Protein AF-A0A945STE6-F1 (afdb_monomer_lite)

pLDDT: mean 90.52, std 11.31, range [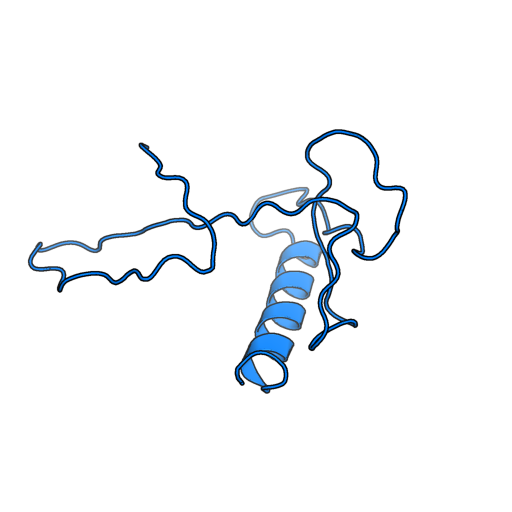46.62, 98.31]

Foldseek 3Di:
DDDDDDDPPDDDDDDDDPDPDDDDDDDDDDDDLVDADDQQQVLFADDDPDDDRPNPSHHHQDDAPDVPRVVNVVNVCVNVVSCVVDSPPD

Radius of gyration: 15.97 Å; chains: 1; bounding box: 34×36×41 Å

Secondary structure (DSSP, 8-state):
------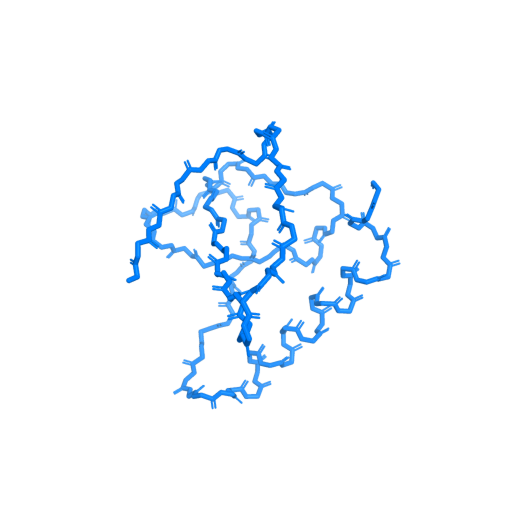-TTS--------SSS-----------TT---SS-GGG-EE---SS--SS--SEEPPPPSSTT-HHHHHHHHHHHHHHHHTSS--

Sequence (90 aa):
GEFSIHHEAVVHGSGANNAPRPRIGLSIHYIAPHVHQVKLEEAAAATLVRGVDTHGHWREDPEPASDFDPACMAALDATYGAYLTGTGKF

Structure (mmCIF, N/CA/C/O backbone):
data_AF-A0A945STE6-F1
#
_entry.id   AF-A0A945STE6-F1
#
loop_
_atom_site.group_PDB
_atom_site.id
_atom_site.type_symbol
_atom_site.label_atom_id
_atom_site.label_alt_id
_atom_site.label_comp_id
_atom_site.label_asym_id
_atom_site.label_entity_id
_atom_site.label_seq_id
_atom_site.pdbx_PDB_ins_code
_atom_site.Cartn_x
_atom_site.Cartn_y
_atom_site.Cartn_z
_atom_site.occupancy
_atom_site.B_iso_or_equiv
_atom_site.auth_seq_id
_atom_site.auth_comp_id
_atom_site.auth_asym_id
_atom_site.auth_atom_id
_atom_site.pdbx_PDB_model_num
ATOM 1 N N . GLY A 1 1 ? -17.937 -3.899 3.395 1.00 90.75 1 GLY A N 1
ATOM 2 C CA . GLY A 1 1 ? -16.582 -3.596 2.913 1.00 90.75 1 GLY A CA 1
ATOM 3 C C . GLY A 1 1 ? -16.685 -2.668 1.735 1.00 90.75 1 GLY A C 1
ATOM 4 O O . GLY A 1 1 ? -16.398 -3.073 0.623 1.00 90.75 1 GLY A O 1
ATOM 5 N N . GLU A 1 2 ? -17.181 -1.462 1.980 1.00 97.56 2 GLU A N 1
ATOM 6 C CA . GLU A 1 2 ? -17.186 -0.400 0.976 1.00 97.56 2 GLU A CA 1
ATOM 7 C C . GLU A 1 2 ? -15.766 0.151 0.833 1.00 97.56 2 GLU A C 1
ATOM 9 O O . GLU A 1 2 ? -14.934 -0.038 1.725 1.00 97.56 2 GLU A O 1
ATOM 14 N N . PHE A 1 3 ? -15.496 0.841 -0.268 1.00 97.19 3 PHE A N 1
ATOM 15 C CA . PHE A 1 3 ? -14.215 1.493 -0.494 1.00 97.19 3 PHE A CA 1
ATOM 16 C C . PHE A 1 3 ? -14.419 2.866 -1.128 1.00 97.19 3 PHE A C 1
ATOM 18 O O . PHE A 1 3 ? -15.458 3.156 -1.723 1.00 97.19 3 PHE A O 1
ATOM 25 N N . SER A 1 4 ? -13.395 3.702 -1.005 1.00 96.75 4 SER A N 1
ATOM 26 C CA . SER A 1 4 ? -13.242 4.929 -1.773 1.00 96.75 4 SER A CA 1
ATOM 27 C C . SER A 1 4 ? -11.927 4.863 -2.541 1.00 96.75 4 SER A C 1
ATOM 29 O O . SER A 1 4 ? -10.990 4.181 -2.132 1.00 96.75 4 SER A O 1
ATOM 31 N N . ILE A 1 5 ? -11.863 5.570 -3.665 1.00 97.12 5 ILE A N 1
ATOM 32 C CA . ILE A 1 5 ? -10.628 5.764 -4.423 1.00 97.12 5 ILE A CA 1
ATOM 33 C C . ILE A 1 5 ? -10.351 7.257 -4.424 1.00 97.12 5 ILE A C 1
ATOM 35 O O . ILE A 1 5 ? -11.236 8.060 -4.720 1.00 97.12 5 ILE A O 1
ATOM 39 N N . HIS A 1 6 ? -9.126 7.624 -4.085 1.00 97.00 6 HIS A N 1
ATOM 40 C CA . HIS A 1 6 ? -8.643 8.989 -4.186 1.00 97.00 6 HIS A CA 1
ATOM 41 C C . HIS A 1 6 ? -7.201 8.974 -4.679 1.00 97.00 6 HIS A C 1
ATOM 43 O O . HIS A 1 6 ? -6.493 7.979 -4.555 1.00 97.00 6 HIS A O 1
ATOM 49 N N . HIS A 1 7 ? -6.791 10.080 -5.285 1.00 96.62 7 HIS A N 1
ATOM 50 C CA . HIS A 1 7 ? -5.396 10.299 -5.630 1.00 96.62 7 HIS A CA 1
ATOM 51 C C . HIS A 1 7 ? -4.618 10.673 -4.358 1.00 96.62 7 HIS A C 1
ATOM 53 O O . HIS A 1 7 ? -5.141 11.430 -3.543 1.00 96.62 7 HIS A O 1
ATOM 59 N N . GLU A 1 8 ? -3.372 10.215 -4.219 1.00 91.19 8 GLU A N 1
ATOM 60 C CA . GLU A 1 8 ? -2.540 10.427 -3.015 1.00 91.19 8 GLU A CA 1
ATOM 61 C C . GLU A 1 8 ? -2.369 11.915 -2.649 1.00 91.19 8 GLU A C 1
ATOM 63 O O . GLU A 1 8 ? -2.239 12.288 -1.491 1.00 91.19 8 GLU A O 1
ATOM 68 N N . ALA A 1 9 ? -2.407 12.799 -3.651 1.00 94.12 9 ALA A N 1
ATOM 69 C CA . ALA A 1 9 ? -2.312 14.251 -3.460 1.00 94.12 9 ALA A CA 1
ATOM 70 C C . ALA A 1 9 ? -3.634 14.948 -3.065 1.00 94.12 9 ALA A C 1
ATOM 72 O O . ALA A 1 9 ? -3.665 16.174 -2.948 1.00 94.12 9 ALA A O 1
ATOM 73 N N . VAL A 1 10 ? -4.748 14.223 -2.917 1.00 97.25 10 VAL A N 1
ATOM 74 C CA . VAL A 1 10 ? -6.011 14.819 -2.458 1.00 97.25 10 VAL A CA 1
ATOM 75 C C . VAL A 1 10 ? -5.856 15.244 -1.003 1.00 97.25 10 VAL A C 1
ATOM 77 O O . VAL A 1 10 ? -5.469 14.452 -0.155 1.00 97.25 10 VAL A O 1
ATOM 80 N N . VAL A 1 11 ? -6.210 16.489 -0.681 1.00 96.81 11 VAL A N 1
ATOM 81 C CA . VAL A 1 11 ? -6.234 16.937 0.717 1.00 96.81 11 VAL A CA 1
ATOM 82 C C . VAL A 1 11 ? -7.310 16.157 1.468 1.00 96.81 11 VAL A C 1
ATOM 84 O O . VAL A 1 11 ? -8.499 16.283 1.174 1.00 96.81 11 VAL A O 1
ATOM 87 N N . HIS A 1 12 ? -6.896 15.362 2.451 1.00 95.75 12 HIS A N 1
ATOM 88 C CA . HIS A 1 12 ? -7.798 14.527 3.232 1.00 95.75 12 HIS A CA 1
ATOM 89 C C . HIS A 1 12 ? -7.404 14.467 4.709 1.00 95.75 12 HIS A C 1
ATOM 91 O O . HIS A 1 12 ? -6.248 14.644 5.090 1.00 95.75 12 HIS A O 1
ATOM 97 N N . GLY A 1 13 ? -8.385 14.171 5.558 1.00 94.31 13 GLY A N 1
ATOM 98 C CA . GLY A 1 13 ? -8.202 13.993 6.992 1.00 94.31 13 GLY A CA 1
ATOM 99 C C . GLY A 1 13 ? -9.311 13.132 7.575 1.00 94.31 13 GLY A C 1
ATOM 100 O O . GLY A 1 13 ? -10.323 12.868 6.927 1.00 94.31 13 GLY A O 1
ATOM 101 N N . SER A 1 14 ? -9.128 12.683 8.813 1.00 95.06 14 SER A N 1
ATOM 102 C CA . SER A 1 14 ? -10.128 11.868 9.493 1.00 95.06 14 SER A CA 1
ATOM 103 C C . SER A 1 14 ? -10.486 12.478 10.840 1.00 95.06 14 SER A C 1
ATOM 105 O O . SER A 1 14 ? -9.600 12.775 11.638 1.00 95.06 14 SER A O 1
ATOM 107 N N . GLY A 1 15 ? -11.783 12.676 11.079 1.00 96.94 15 GLY A N 1
ATOM 108 C CA . GLY A 1 15 ? -12.280 13.169 12.361 1.00 96.94 15 GLY A CA 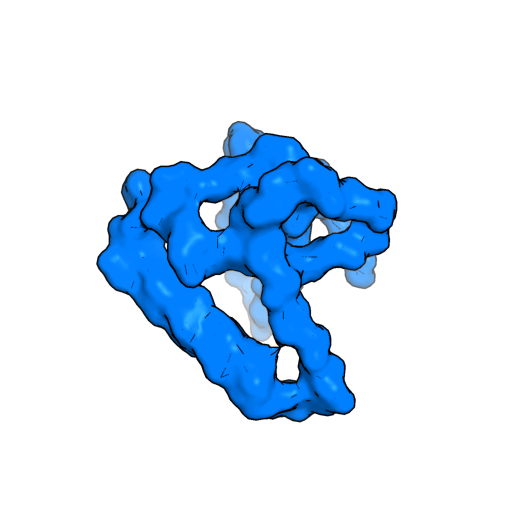1
ATOM 109 C C . GLY A 1 15 ? -12.086 12.159 13.494 1.00 96.94 15 GLY A C 1
ATOM 110 O O . GLY A 1 15 ? -11.847 10.970 13.251 1.00 96.94 15 GLY A O 1
ATOM 111 N N . ALA A 1 16 ? -12.222 12.647 14.731 1.00 97.25 16 ALA A N 1
ATOM 112 C CA . ALA A 1 16 ? -12.132 11.830 15.936 1.00 97.25 16 ALA A CA 1
ATOM 113 C C . ALA A 1 16 ? -13.129 10.660 15.909 1.00 97.25 16 ALA A C 1
ATOM 115 O O . ALA A 1 16 ? -14.275 10.800 15.472 1.00 97.25 16 ALA A O 1
ATOM 116 N N . ASN A 1 17 ? -12.690 9.499 16.397 1.00 97.69 17 ASN A N 1
ATOM 117 C CA . ASN A 1 17 ? -13.562 8.346 16.568 1.00 97.69 17 ASN A CA 1
ATOM 118 C C . ASN A 1 17 ? -14.283 8.430 17.923 1.00 97.69 17 ASN A C 1
ATOM 120 O O . ASN A 1 17 ? -13.668 8.186 18.955 1.00 97.69 17 ASN A O 1
ATOM 124 N N . ASN A 1 18 ? -15.583 8.732 17.907 1.00 97.56 18 ASN A N 1
ATOM 125 C CA . ASN A 1 18 ? -16.422 8.815 19.112 1.00 97.56 18 ASN A CA 1
ATOM 126 C C . ASN A 1 18 ? -17.185 7.510 19.420 1.00 97.56 18 ASN A C 1
ATOM 128 O O . ASN A 1 18 ? -18.043 7.486 20.300 1.00 97.56 18 ASN A O 1
ATOM 132 N N . ALA A 1 19 ? -16.937 6.432 18.671 1.00 97.19 19 ALA A N 1
ATOM 133 C CA . ALA A 1 19 ? -17.589 5.147 18.896 1.00 97.19 19 ALA A CA 1
ATOM 134 C C . ALA A 1 19 ? -16.902 4.361 20.031 1.00 97.19 19 ALA A C 1
ATOM 136 O O . ALA A 1 19 ? -15.690 4.481 20.210 1.00 97.19 19 ALA A O 1
ATOM 137 N N . PRO A 1 20 ? -17.614 3.454 20.729 1.00 97.88 20 PRO A N 1
ATOM 138 C CA . PRO A 1 20 ? -17.023 2.584 21.753 1.00 97.88 20 PRO A CA 1
ATOM 139 C C . PRO A 1 20 ? -16.134 1.466 21.171 1.00 97.88 20 PRO A C 1
ATOM 141 O O . PRO A 1 20 ? -15.773 0.527 21.874 1.00 97.88 20 PRO A O 1
ATOM 144 N N . ARG A 1 21 ? -15.816 1.519 19.871 1.00 97.62 21 ARG A N 1
ATOM 145 C CA . ARG A 1 21 ? -15.048 0.501 19.148 1.00 97.62 21 ARG A CA 1
ATOM 146 C C . ARG A 1 21 ? -14.081 1.140 18.144 1.00 97.62 21 ARG A C 1
ATOM 148 O O . ARG A 1 21 ? -14.365 2.236 17.649 1.00 97.62 21 ARG A O 1
ATOM 155 N N . PRO A 1 22 ? -12.980 0.460 17.780 1.00 96.88 22 PRO A N 1
ATOM 156 C CA . PRO A 1 22 ? -12.049 0.957 16.772 1.00 96.88 22 PRO A CA 1
ATOM 157 C C . PRO A 1 22 ? -12.693 1.131 15.388 1.00 96.88 22 PRO A C 1
ATOM 159 O O . PRO A 1 22 ? -13.566 0.355 14.985 1.00 96.88 22 PRO A O 1
ATOM 162 N N . ARG A 1 23 ? -12.212 2.129 14.637 1.00 96.62 23 ARG A N 1
ATOM 163 C CA . ARG A 1 23 ? -12.431 2.269 13.192 1.00 96.62 23 ARG A CA 1
ATOM 164 C C . ARG A 1 23 ? -11.157 1.826 12.477 1.00 96.62 23 ARG A C 1
ATOM 166 O O . ARG A 1 23 ? -10.137 2.497 12.599 1.00 96.62 23 ARG A O 1
ATOM 173 N N . ILE A 1 24 ? -11.232 0.727 11.734 1.00 95.81 24 ILE A N 1
ATOM 174 C CA . ILE A 1 24 ? -10.104 0.160 10.987 1.00 95.81 24 ILE A CA 1
ATOM 175 C C . ILE A 1 24 ? -10.348 0.416 9.500 1.00 95.81 24 ILE A C 1
ATOM 177 O O . ILE A 1 24 ? -11.414 0.078 8.989 1.00 95.81 24 ILE A O 1
ATOM 181 N N . GLY A 1 25 ? -9.382 1.045 8.834 1.00 94.69 25 GLY A N 1
ATOM 182 C CA . GLY A 1 25 ? -9.358 1.214 7.383 1.00 94.69 25 GLY A CA 1
ATOM 183 C C . GLY A 1 25 ? -8.149 0.491 6.801 1.00 94.69 25 GLY A C 1
ATOM 184 O O . GLY A 1 25 ? -7.091 0.485 7.425 1.00 94.69 25 GLY A O 1
ATOM 185 N N . LEU A 1 26 ? -8.318 -0.110 5.625 1.00 95.44 26 LEU A N 1
ATOM 186 C CA . LEU A 1 26 ? -7.237 -0.705 4.843 1.00 95.44 26 LEU A CA 1
ATOM 187 C C . LEU A 1 26 ? -6.989 0.189 3.626 1.00 95.44 26 LEU A C 1
ATOM 189 O O . LEU A 1 26 ? -7.919 0.424 2.855 1.00 95.44 26 LEU A O 1
ATOM 193 N N . SER A 1 27 ? -5.763 0.694 3.482 1.00 94.62 27 SER A N 1
ATOM 194 C CA . SER A 1 27 ? -5.340 1.431 2.287 1.00 94.62 27 SER A CA 1
ATOM 195 C C . SER A 1 27 ? -4.552 0.507 1.368 1.00 94.62 27 SER A C 1
ATOM 197 O O . SER A 1 27 ? -3.708 -0.252 1.840 1.00 94.62 27 SER A O 1
ATOM 199 N N . ILE A 1 28 ? -4.830 0.580 0.068 1.00 95.31 28 ILE A N 1
ATOM 200 C CA . ILE A 1 28 ? -4.101 -0.130 -0.986 1.00 95.31 28 ILE A CA 1
ATOM 201 C C . ILE A 1 28 ? -3.751 0.908 -2.043 1.00 95.31 28 ILE A C 1
ATOM 203 O O . ILE A 1 28 ? -4.641 1.586 -2.560 1.00 95.31 28 ILE A O 1
ATOM 207 N N . HIS A 1 29 ? -2.464 1.054 -2.346 1.00 94.56 29 HIS A N 1
ATOM 208 C CA . HIS A 1 29 ? -1.992 2.020 -3.332 1.00 94.56 29 HIS A CA 1
ATOM 209 C C . HIS A 1 29 ? -1.736 1.301 -4.656 1.00 94.56 29 HIS A C 1
ATOM 211 O O . HIS A 1 29 ? -1.002 0.317 -4.706 1.00 94.56 29 HIS A O 1
ATOM 217 N N . TYR A 1 30 ? -2.343 1.802 -5.731 1.00 95.94 30 TYR A N 1
ATOM 218 C CA . TYR A 1 30 ? -2.111 1.313 -7.087 1.00 95.94 30 TYR A CA 1
ATOM 219 C C . TYR A 1 30 ? -1.224 2.293 -7.840 1.00 95.94 30 TYR A C 1
ATOM 221 O O . TYR A 1 30 ? -1.453 3.502 -7.818 1.00 95.94 30 TYR A O 1
ATOM 229 N N . ILE A 1 31 ? -0.246 1.753 -8.554 1.00 94.88 31 ILE A N 1
ATOM 230 C CA . ILE A 1 31 ? 0.701 2.510 -9.366 1.00 94.88 31 ILE A CA 1
ATOM 231 C C . ILE A 1 31 ? 0.855 1.844 -10.731 1.00 94.88 31 ILE A C 1
ATOM 233 O O . ILE A 1 31 ? 0.676 0.635 -10.875 1.00 94.88 31 ILE A O 1
ATOM 237 N N . ALA A 1 32 ? 1.165 2.643 -11.748 1.00 96.50 32 ALA A N 1
ATOM 238 C CA . ALA A 1 32 ? 1.502 2.123 -13.067 1.00 96.50 32 ALA A CA 1
ATOM 239 C C . ALA A 1 32 ? 3.002 1.771 -13.133 1.00 96.50 32 ALA A C 1
ATOM 241 O O . ALA A 1 32 ? 3.796 2.457 -12.490 1.00 96.50 32 ALA A O 1
ATOM 242 N N . PRO A 1 33 ? 3.423 0.800 -13.967 1.00 96.19 33 PRO A N 1
ATOM 243 C CA . PRO A 1 33 ? 4.825 0.367 -14.035 1.00 96.19 33 PRO A CA 1
ATOM 244 C C . PRO A 1 33 ? 5.850 1.472 -14.352 1.00 96.19 33 PRO A C 1
ATOM 246 O O . PRO A 1 33 ? 7.003 1.391 -13.943 1.00 96.19 33 PRO A O 1
ATOM 249 N N . HIS A 1 34 ? 5.442 2.536 -15.052 1.00 96.06 34 HIS A N 1
ATOM 250 C CA . HIS A 1 34 ? 6.330 3.663 -15.363 1.00 96.06 34 HIS A CA 1
ATOM 251 C C . HIS A 1 34 ? 6.612 4.580 -14.160 1.00 96.06 34 HIS A C 1
ATOM 253 O O . HIS A 1 34 ? 7.532 5.396 -14.212 1.00 96.06 34 HIS A O 1
ATOM 259 N N . VAL A 1 35 ? 5.825 4.479 -13.084 1.00 94.50 35 VAL A N 1
ATOM 260 C CA . VAL A 1 35 ? 6.081 5.195 -11.830 1.00 94.50 35 VAL A CA 1
ATOM 261 C C . VAL A 1 35 ? 7.296 4.560 -11.161 1.00 94.50 35 VAL A C 1
ATOM 263 O O . VAL A 1 35 ? 7.442 3.343 -11.179 1.00 94.50 35 VAL A O 1
ATOM 266 N N . HIS A 1 36 ? 8.159 5.371 -10.563 1.00 91.19 36 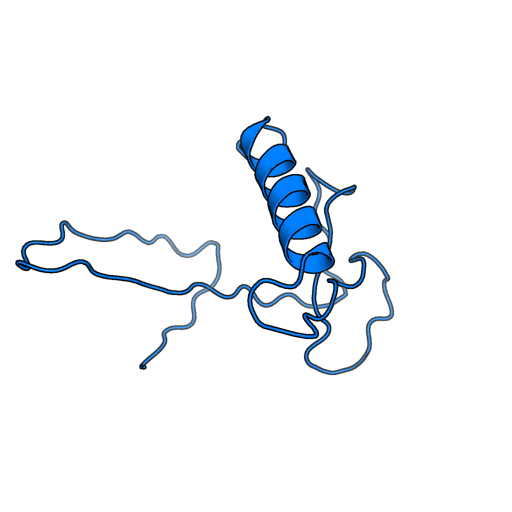HIS A N 1
ATOM 267 C CA . HIS A 1 36 ? 9.255 4.915 -9.713 1.00 91.19 36 HIS A CA 1
ATOM 268 C C . HIS A 1 36 ? 9.303 5.780 -8.461 1.00 91.19 36 HIS A C 1
ATOM 270 O O . HIS A 1 36 ? 8.820 6.915 -8.442 1.00 91.19 36 HIS A O 1
ATOM 276 N N . GLN A 1 37 ? 9.873 5.230 -7.403 1.00 85.06 37 GLN A N 1
ATOM 277 C CA . GLN A 1 37 ? 10.036 5.925 -6.139 1.00 85.06 37 GLN A CA 1
ATOM 278 C C . GLN A 1 37 ? 11.443 6.518 -6.029 1.00 85.06 37 GLN A C 1
ATOM 280 O O . GLN A 1 37 ? 12.405 5.947 -6.528 1.00 85.06 37 GLN A O 1
ATOM 285 N N . VAL A 1 38 ? 11.553 7.688 -5.401 1.00 86.25 38 VAL A N 1
ATOM 286 C CA . VAL A 1 38 ? 12.769 8.522 -5.473 1.00 86.25 38 VAL A CA 1
ATOM 287 C C . VAL A 1 38 ? 13.552 8.593 -4.158 1.00 86.25 38 VAL A C 1
ATOM 289 O O . VAL A 1 38 ? 14.526 9.332 -4.071 1.00 86.25 38 VAL A O 1
ATOM 292 N N . LYS A 1 39 ? 13.113 7.889 -3.105 1.00 80.25 39 LYS A N 1
ATOM 293 C CA . LYS A 1 39 ? 13.635 8.071 -1.731 1.00 80.25 39 LYS A CA 1
ATOM 294 C C . LYS A 1 39 ? 14.166 6.801 -1.073 1.00 80.25 39 LYS A C 1
ATOM 296 O O . LYS A 1 39 ? 15.060 6.858 -0.239 1.00 80.25 39 LYS A O 1
ATOM 301 N N . LEU A 1 40 ? 13.594 5.662 -1.409 1.00 76.38 40 LEU A N 1
ATOM 302 C CA . LEU A 1 40 ? 13.767 4.373 -0.754 1.00 76.38 40 LEU A CA 1
ATOM 303 C C . LEU A 1 40 ? 14.096 3.285 -1.779 1.00 76.38 40 LEU A C 1
ATOM 305 O O . LEU A 1 40 ? 13.651 2.168 -1.577 1.00 76.38 40 LEU A O 1
ATOM 309 N N . GLU A 1 41 ? 14.766 3.584 -2.894 1.00 70.94 41 GLU A N 1
ATOM 310 C CA . GLU A 1 41 ? 14.854 2.721 -4.094 1.00 70.94 41 GLU A CA 1
ATOM 311 C C . GLU A 1 41 ? 15.143 1.234 -3.784 1.00 70.94 41 GLU A C 1
ATOM 313 O O . GLU A 1 41 ? 14.469 0.330 -4.278 1.00 70.94 41 GLU A O 1
ATOM 318 N N . GLU A 1 42 ? 16.023 0.975 -2.816 1.00 73.62 42 GLU A N 1
ATOM 319 C CA . GLU A 1 42 ? 16.361 -0.362 -2.303 1.00 73.62 42 GLU A CA 1
ATOM 320 C C . GLU A 1 42 ? 15.230 -1.097 -1.564 1.00 73.62 42 GLU A C 1
ATOM 322 O O . GLU A 1 42 ? 15.378 -2.259 -1.213 1.00 73.62 42 GLU A O 1
ATOM 327 N N . ALA A 1 43 ? 14.081 -0.473 -1.355 1.00 74.56 43 ALA A N 1
ATOM 328 C CA . ALA A 1 43 ? 12.853 -1.020 -0.779 1.00 74.56 43 ALA A CA 1
ATOM 329 C C . ALA A 1 43 ? 11.652 -0.880 -1.740 1.00 74.56 43 ALA A C 1
ATOM 331 O O . ALA A 1 43 ? 10.517 -1.108 -1.334 1.00 74.56 43 ALA A O 1
ATOM 332 N N . ALA A 1 44 ? 11.876 -0.500 -3.009 1.00 83.94 44 ALA A N 1
ATOM 333 C CA . ALA A 1 44 ? 10.828 -0.472 -4.029 1.00 83.94 44 ALA A CA 1
ATOM 334 C C . ALA A 1 44 ? 10.387 -1.901 -4.371 1.00 83.94 44 ALA A C 1
ATOM 336 O O . ALA A 1 44 ? 11.030 -2.574 -5.178 1.00 83.94 44 ALA A O 1
ATOM 337 N N . ALA A 1 45 ? 9.296 -2.362 -3.770 1.00 90.94 45 ALA A N 1
ATOM 338 C CA . ALA A 1 45 ? 8.645 -3.606 -4.148 1.00 90.94 45 ALA A CA 1
ATOM 339 C C . ALA A 1 45 ? 7.142 -3.385 -4.354 1.00 90.94 45 ALA A C 1
ATOM 341 O O . ALA A 1 45 ? 6.556 -2.469 -3.770 1.00 90.94 45 ALA A O 1
ATOM 342 N N . ALA A 1 46 ? 6.564 -4.150 -5.277 1.00 93.75 46 ALA A N 1
ATOM 343 C CA . ALA A 1 46 ? 5.143 -4.129 -5.577 1.00 93.75 46 ALA A CA 1
ATOM 344 C C . ALA A 1 46 ? 4.690 -5.470 -6.167 1.00 93.75 46 ALA A C 1
ATOM 346 O O . ALA A 1 46 ? 5.448 -6.180 -6.830 1.00 93.75 46 ALA A O 1
ATOM 347 N N . THR A 1 47 ? 3.406 -5.779 -6.000 1.00 95.50 47 THR A N 1
ATOM 348 C CA . THR A 1 47 ? 2.757 -6.916 -6.661 1.00 95.50 47 THR A CA 1
ATOM 349 C C . THR A 1 47 ? 2.146 -6.487 -7.998 1.00 95.50 47 THR A C 1
ATOM 351 O O . THR A 1 47 ? 1.290 -5.597 -8.048 1.00 95.50 47 THR A O 1
ATOM 354 N N . LEU A 1 48 ? 2.520 -7.146 -9.101 1.00 95.75 48 LEU A N 1
ATOM 355 C CA . LEU A 1 48 ? 1.886 -6.926 -10.403 1.00 95.75 48 LEU A CA 1
ATOM 356 C C . LEU A 1 48 ? 0.484 -7.551 -10.429 1.00 95.75 48 LEU A C 1
ATOM 358 O O . LEU A 1 48 ? 0.317 -8.751 -10.617 1.00 95.75 48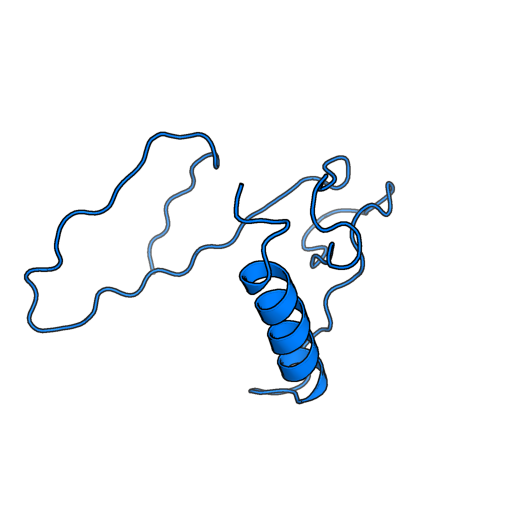 LEU A O 1
ATOM 362 N N . VAL A 1 49 ? -0.549 -6.721 -10.302 1.00 96.44 49 VAL A N 1
ATOM 363 C CA . VAL A 1 49 ? -1.949 -7.191 -10.279 1.00 96.44 49 VAL A CA 1
ATOM 364 C C . VAL A 1 49 ? -2.643 -7.171 -11.646 1.00 96.44 49 VAL A C 1
ATOM 366 O O . VAL A 1 49 ? -3.707 -7.770 -11.819 1.00 96.44 49 VAL A O 1
ATOM 369 N N . ARG A 1 50 ? -2.090 -6.461 -12.642 1.00 97.44 50 ARG A N 1
ATOM 370 C CA . ARG A 1 50 ? -2.672 -6.372 -13.990 1.00 97.44 50 ARG A CA 1
ATOM 371 C C . ARG A 1 50 ? -1.644 -5.958 -15.042 1.00 97.44 50 ARG A C 1
ATOM 373 O O . ARG A 1 50 ? -0.911 -4.998 -14.846 1.00 97.44 50 ARG A O 1
ATOM 380 N N . GLY A 1 51 ? -1.701 -6.595 -16.213 1.00 96.69 51 GLY A N 1
ATOM 381 C CA . GLY A 1 51 ? -0.878 -6.222 -17.366 1.00 96.69 51 GLY A CA 1
ATOM 382 C C . GLY A 1 51 ? 0.513 -6.848 -17.310 1.00 96.69 51 GLY A C 1
ATOM 383 O O . GLY A 1 51 ? 0.642 -8.004 -16.923 1.00 96.69 51 GLY A O 1
ATOM 384 N N . VAL A 1 52 ? 1.522 -6.093 -17.745 1.00 96.75 52 VAL A N 1
ATOM 385 C CA . VAL A 1 52 ? 2.932 -6.502 -17.794 1.00 96.75 52 VAL A CA 1
ATOM 386 C C . VAL A 1 52 ? 3.784 -5.320 -17.333 1.00 96.75 52 VAL A C 1
ATOM 388 O O . VAL A 1 52 ? 3.522 -4.189 -17.750 1.00 96.75 52 VAL A O 1
ATOM 391 N N . ASP A 1 53 ? 4.792 -5.570 -16.498 1.00 96.12 53 ASP A N 1
ATOM 392 C CA . ASP A 1 53 ? 5.828 -4.581 -16.190 1.00 96.12 53 ASP A CA 1
ATOM 393 C C . ASP A 1 53 ? 6.950 -4.645 -17.238 1.00 96.12 53 ASP A C 1
ATOM 395 O O . ASP A 1 53 ? 7.552 -5.690 -17.470 1.00 96.12 53 ASP A O 1
ATOM 399 N N . THR A 1 54 ? 7.211 -3.511 -17.887 1.00 96.31 54 THR A N 1
ATOM 400 C CA . THR A 1 54 ? 8.285 -3.333 -18.876 1.00 96.31 54 THR A CA 1
ATOM 401 C C . THR A 1 54 ? 9.352 -2.330 -18.433 1.00 96.31 54 THR A C 1
ATOM 403 O O . THR A 1 54 ? 10.223 -1.995 -19.230 1.00 96.31 54 THR A O 1
ATOM 406 N N . HIS A 1 55 ? 9.252 -1.792 -17.216 1.00 95.56 55 HIS A N 1
ATOM 407 C CA . HIS A 1 55 ? 10.142 -0.753 -16.692 1.00 95.56 55 HIS A CA 1
ATOM 408 C C . HIS A 1 55 ? 11.076 -1.297 -15.610 1.00 95.56 55 HIS A C 1
ATOM 410 O O . HIS A 1 55 ? 12.218 -0.855 -15.532 1.00 95.56 55 HIS A O 1
ATOM 416 N N . GLY A 1 56 ? 10.622 -2.259 -14.797 1.00 92.88 56 GLY A N 1
ATOM 417 C CA . GLY A 1 56 ? 11.461 -2.894 -13.778 1.00 92.88 56 GLY A CA 1
ATOM 418 C C . GLY A 1 56 ? 11.861 -1.959 -12.632 1.00 92.88 56 GLY A C 1
ATOM 419 O O . GLY A 1 56 ? 12.876 -2.185 -11.981 1.00 92.88 56 GLY A O 1
ATOM 420 N N . HIS A 1 57 ? 11.085 -0.898 -12.388 1.00 93.56 57 HIS A N 1
ATOM 421 C CA . HIS A 1 57 ? 11.314 0.034 -11.277 1.00 93.56 57 HIS A CA 1
ATOM 422 C C . HIS A 1 57 ? 10.943 -0.551 -9.906 1.00 93.56 57 HIS A C 1
ATOM 424 O O . HIS A 1 57 ? 11.341 -0.010 -8.876 1.00 93.56 57 HIS A O 1
ATOM 430 N N . TRP A 1 58 ? 10.148 -1.622 -9.888 1.00 92.81 58 TRP A N 1
ATOM 431 C CA . TRP A 1 58 ? 9.661 -2.272 -8.678 1.00 92.81 58 TRP A CA 1
ATOM 432 C C . TRP A 1 58 ? 10.122 -3.718 -8.685 1.00 92.81 58 TRP A C 1
ATOM 434 O O . TRP A 1 58 ? 9.941 -4.427 -9.674 1.00 92.81 58 TRP A O 1
ATOM 444 N N . ARG A 1 59 ? 10.718 -4.165 -7.581 1.00 92.12 59 ARG A N 1
ATOM 445 C CA . ARG A 1 59 ? 10.948 -5.593 -7.370 1.00 92.12 59 ARG A CA 1
ATOM 446 C C . ARG A 1 59 ? 9.624 -6.285 -7.063 1.00 92.12 59 ARG A C 1
ATOM 448 O O . ARG A 1 59 ? 8.671 -5.653 -6.613 1.00 92.12 59 ARG A O 1
ATOM 455 N N . GLU A 1 60 ? 9.581 -7.585 -7.299 1.00 91.81 60 GLU A N 1
ATOM 456 C CA . GLU A 1 60 ? 8.416 -8.394 -6.963 1.00 91.81 60 GLU A CA 1
ATOM 457 C C . GLU A 1 60 ? 8.300 -8.546 -5.442 1.00 91.81 60 GLU A C 1
ATOM 459 O O . GLU A 1 60 ? 9.276 -8.887 -4.765 1.00 91.81 60 GLU A O 1
ATOM 464 N N . ASP A 1 61 ? 7.113 -8.256 -4.911 1.00 91.69 61 ASP A N 1
ATOM 465 C CA . ASP A 1 61 ? 6.782 -8.588 -3.526 1.00 91.69 61 ASP A CA 1
ATOM 466 C C . ASP A 1 61 ? 6.720 -10.112 -3.343 1.00 91.69 61 ASP A C 1
ATOM 468 O O . ASP A 1 61 ? 6.222 -10.816 -4.225 1.00 91.69 61 ASP A O 1
ATOM 472 N N . PRO A 1 62 ? 7.169 -10.649 -2.195 1.00 93.94 62 PRO A N 1
ATOM 473 C CA . PRO A 1 62 ? 6.991 -12.065 -1.911 1.00 93.94 62 PRO A CA 1
ATOM 474 C C . PRO A 1 62 ? 5.499 -12.402 -1.765 1.00 93.94 62 PRO A C 1
ATOM 476 O O . PRO A 1 62 ? 4.766 -11.732 -1.035 1.00 93.94 62 PRO A O 1
ATOM 479 N N . GLU A 1 63 ? 5.054 -13.468 -2.432 1.00 94.56 63 GLU A N 1
ATOM 480 C CA . GLU A 1 63 ? 3.694 -13.990 -2.282 1.00 94.56 63 GLU A CA 1
ATOM 481 C C . GLU A 1 63 ? 3.610 -14.913 -1.048 1.00 94.56 63 GLU A C 1
ATOM 483 O O . GLU A 1 63 ? 4.382 -15.874 -0.948 1.00 94.56 63 GLU A O 1
ATOM 488 N N . PRO A 1 64 ? 2.694 -14.660 -0.095 1.00 95.88 64 PRO A N 1
ATOM 489 C CA . PRO A 1 64 ? 2.578 -15.479 1.107 1.00 95.88 64 PRO A CA 1
ATOM 490 C C . PRO A 1 64 ? 1.980 -16.856 0.796 1.00 95.88 64 PRO A C 1
ATOM 492 O O . PRO A 1 64 ? 0.870 -16.958 0.278 1.00 95.88 64 PRO A O 1
ATOM 495 N N . ALA A 1 65 ? 2.673 -17.931 1.189 1.00 96.88 65 ALA A N 1
ATOM 496 C CA . ALA A 1 65 ? 2.171 -19.303 1.048 1.00 96.88 65 ALA A CA 1
ATOM 497 C C . ALA A 1 65 ? 1.188 -19.709 2.164 1.00 96.88 65 ALA A C 1
ATOM 499 O O . ALA A 1 65 ? 0.431 -20.673 2.026 1.00 96.88 65 ALA A O 1
ATOM 500 N N . SER A 1 66 ? 1.206 -18.987 3.285 1.00 97.75 66 SER A N 1
ATOM 501 C CA . SER A 1 66 ? 0.307 -19.175 4.420 1.00 97.75 66 SER A CA 1
ATOM 502 C C . SER A 1 66 ? 0.130 -17.874 5.198 1.00 97.75 66 SER A C 1
ATOM 504 O O . SER A 1 66 ? 0.917 -16.935 5.056 1.00 97.75 66 SER A O 1
ATOM 506 N N . ASP A 1 67 ? -0.860 -17.841 6.090 1.00 97.81 67 ASP A N 1
ATOM 507 C CA . ASP A 1 67 ? -0.957 -16.773 7.084 1.00 97.81 67 ASP A CA 1
ATOM 508 C C . ASP A 1 67 ? 0.355 -16.674 7.873 1.00 97.81 67 ASP A C 1
ATOM 510 O O . ASP A 1 67 ? 0.901 -17.685 8.325 1.00 97.81 67 ASP A O 1
ATOM 514 N N . PHE A 1 68 ? 0.852 -15.445 8.029 1.00 96.25 68 PHE A N 1
ATOM 515 C CA . PHE A 1 68 ? 2.122 -15.144 8.698 1.00 96.25 68 PHE A CA 1
ATOM 516 C C . PHE A 1 68 ? 3.337 -15.873 8.104 1.00 96.25 68 PHE A C 1
ATOM 518 O O . PHE A 1 68 ? 4.255 -16.234 8.842 1.00 96.25 68 PHE A O 1
ATOM 525 N N . ASP A 1 69 ? 3.351 -16.079 6.782 1.00 98.31 69 ASP A N 1
ATOM 526 C CA . ASP A 1 69 ? 4.505 -16.623 6.066 1.00 98.31 69 ASP A CA 1
ATOM 527 C C . ASP A 1 69 ? 5.817 -15.942 6.528 1.00 98.31 69 ASP A C 1
ATOM 529 O O . ASP A 1 69 ? 5.931 -14.712 6.443 1.00 98.31 69 ASP A O 1
ATOM 533 N N . PRO A 1 70 ? 6.810 -16.702 7.034 1.00 97.56 70 PRO A N 1
ATOM 534 C CA . PRO A 1 70 ? 8.014 -16.117 7.614 1.00 97.56 70 PRO A CA 1
ATOM 535 C C . PRO A 1 70 ? 8.815 -15.234 6.651 1.00 97.56 70 PRO A C 1
ATOM 537 O O . PRO A 1 70 ? 9.429 -14.265 7.096 1.00 97.56 70 PRO A O 1
ATOM 540 N N . ALA A 1 71 ? 8.816 -15.539 5.349 1.00 96.12 71 ALA A N 1
ATOM 541 C CA . ALA A 1 71 ? 9.536 -14.745 4.360 1.00 96.12 71 ALA A CA 1
ATOM 542 C C . ALA A 1 71 ? 8.826 -13.408 4.106 1.00 96.12 71 ALA A C 1
ATOM 544 O O . ALA A 1 71 ? 9.474 -12.361 4.079 1.00 96.12 71 ALA A O 1
ATOM 545 N N . CYS A 1 72 ? 7.495 -13.422 4.007 1.00 96.06 72 CYS A N 1
ATOM 546 C CA . CYS A 1 72 ? 6.698 -12.202 3.857 1.00 96.06 72 CYS A CA 1
ATOM 547 C C . CYS A 1 72 ? 6.754 -11.321 5.111 1.00 96.06 72 CYS A C 1
ATOM 549 O O . CYS A 1 72 ? 6.891 -10.103 5.005 1.00 96.06 72 CYS A O 1
ATOM 551 N N . MET A 1 73 ? 6.711 -11.923 6.305 1.00 96.69 73 MET A N 1
ATOM 552 C CA . MET A 1 73 ? 6.859 -11.195 7.569 1.00 96.69 73 MET A CA 1
ATOM 553 C C . MET A 1 73 ? 8.245 -10.545 7.688 1.00 96.69 73 MET A C 1
ATOM 555 O O . MET A 1 73 ? 8.340 -9.381 8.067 1.00 96.69 73 MET A O 1
ATOM 559 N N . ALA A 1 74 ? 9.313 -11.243 7.287 1.00 95.06 74 ALA A N 1
ATOM 560 C CA . ALA A 1 74 ? 10.657 -10.666 7.255 1.00 95.06 74 ALA A CA 1
ATOM 561 C C . ALA A 1 74 ? 10.774 -9.498 6.254 1.00 95.06 74 ALA A C 1
ATOM 563 O O . ALA A 1 74 ? 11.413 -8.488 6.555 1.00 95.06 74 ALA A O 1
ATOM 564 N N . ALA A 1 75 ? 10.139 -9.604 5.081 1.00 92.44 75 ALA A N 1
ATOM 565 C CA . ALA A 1 75 ? 10.095 -8.523 4.093 1.00 92.44 75 ALA A CA 1
ATOM 566 C C . ALA A 1 75 ? 9.307 -7.299 4.597 1.00 92.44 75 ALA A C 1
ATOM 568 O O . ALA A 1 75 ? 9.734 -6.156 4.388 1.00 92.44 75 ALA A O 1
ATOM 569 N N . LEU A 1 76 ? 8.198 -7.530 5.309 1.00 92.56 76 LEU A N 1
ATOM 570 C CA . LEU A 1 76 ? 7.425 -6.487 5.981 1.00 92.56 76 LEU A CA 1
ATOM 571 C C . LEU A 1 76 ? 8.273 -5.770 7.036 1.00 92.56 76 LEU A C 1
ATOM 573 O O . LEU A 1 76 ? 8.344 -4.542 7.017 1.00 92.56 76 LEU A O 1
ATOM 577 N N . ASP A 1 77 ? 8.951 -6.514 7.911 1.00 93.00 77 ASP A N 1
ATOM 578 C CA . ASP A 1 77 ? 9.804 -5.947 8.959 1.00 93.00 77 ASP A CA 1
ATOM 579 C C . ASP A 1 77 ? 10.952 -5.114 8.372 1.00 93.00 77 ASP A C 1
ATOM 581 O O . ASP A 1 77 ? 11.229 -4.012 8.852 1.00 93.00 77 ASP A O 1
ATOM 585 N N . ALA A 1 78 ? 11.589 -5.589 7.296 1.00 89.19 78 ALA A N 1
ATOM 586 C CA . ALA A 1 78 ? 12.652 -4.859 6.607 1.00 89.19 78 ALA A CA 1
ATOM 587 C C . ALA A 1 78 ? 12.142 -3.546 5.985 1.00 89.19 78 ALA A C 1
ATOM 589 O O . ALA A 1 78 ? 12.729 -2.482 6.202 1.00 89.19 78 ALA A O 1
ATOM 590 N N . THR A 1 79 ? 11.022 -3.605 5.258 1.00 87.31 79 THR A N 1
ATOM 591 C CA . THR A 1 79 ? 10.401 -2.435 4.616 1.00 87.31 79 THR A CA 1
ATOM 592 C C . THR A 1 79 ? 9.927 -1.420 5.652 1.00 87.31 79 THR A C 1
ATOM 594 O O . THR A 1 79 ? 10.203 -0.223 5.538 1.00 87.31 79 THR A O 1
ATOM 597 N N . TYR A 1 80 ? 9.255 -1.887 6.705 1.00 88.25 80 TYR A N 1
ATOM 598 C CA . TYR A 1 80 ? 8.780 -1.034 7.788 1.00 88.25 80 TYR A CA 1
ATOM 599 C C . TYR A 1 80 ? 9.942 -0.412 8.570 1.00 88.25 80 TYR A C 1
ATOM 601 O O . TYR A 1 80 ? 9.909 0.778 8.891 1.00 88.25 80 TYR A O 1
ATOM 609 N N . GLY A 1 81 ? 11.013 -1.175 8.804 1.00 87.56 81 GLY A N 1
ATOM 610 C CA . GLY A 1 81 ? 12.255 -0.675 9.385 1.00 87.56 81 GLY A CA 1
ATOM 611 C C . GLY A 1 81 ? 12.863 0.466 8.566 1.00 87.56 81 GLY A C 1
ATOM 612 O O . GLY A 1 81 ? 13.155 1.525 9.122 1.00 87.56 81 GLY A O 1
ATOM 613 N N . ALA A 1 82 ? 12.985 0.297 7.245 1.00 82.31 82 ALA A N 1
ATOM 614 C CA . ALA A 1 82 ? 13.484 1.335 6.339 1.00 82.31 82 ALA A CA 1
ATOM 615 C C . ALA A 1 82 ? 12.582 2.585 6.310 1.00 82.31 82 ALA A C 1
ATOM 617 O O . ALA A 1 82 ? 13.067 3.718 6.316 1.00 82.31 82 ALA A O 1
ATOM 618 N N . TYR A 1 83 ? 11.259 2.402 6.346 1.00 81.00 83 TYR A N 1
ATOM 619 C CA . TYR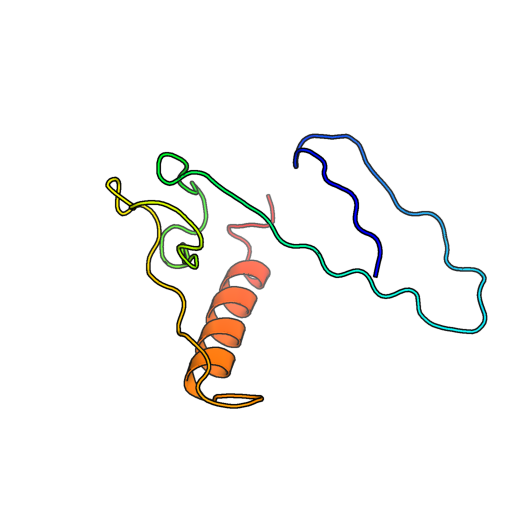 A 1 83 ? 10.307 3.510 6.439 1.00 81.00 83 TYR A CA 1
ATOM 620 C C . TYR A 1 83 ? 10.479 4.319 7.737 1.00 81.00 83 TYR A C 1
ATOM 622 O O . TYR A 1 83 ? 10.437 5.554 7.731 1.00 81.00 83 TYR A O 1
ATOM 630 N N . LEU A 1 84 ? 10.697 3.641 8.869 1.00 82.62 84 LEU A N 1
ATOM 631 C CA . LEU A 1 84 ? 10.851 4.294 10.167 1.00 82.62 84 LEU A CA 1
ATOM 632 C C . LEU A 1 84 ? 12.154 5.093 10.298 1.00 82.62 84 LEU A C 1
ATOM 634 O O . LEU A 1 84 ? 12.128 6.127 10.974 1.00 82.62 84 LEU A O 1
ATOM 638 N N . THR A 1 85 ? 13.245 4.645 9.664 1.00 74.81 85 THR A N 1
ATOM 639 C CA . THR A 1 85 ? 14.595 5.235 9.769 1.00 74.81 85 THR A CA 1
ATOM 640 C C . THR A 1 85 ? 14.838 6.451 8.873 1.00 74.81 85 THR A C 1
ATOM 642 O O . THR A 1 85 ? 15.855 7.122 9.032 1.00 74.81 85 THR A O 1
ATOM 645 N N . GLY A 1 86 ? 13.862 6.850 8.052 1.00 57.34 86 GLY A N 1
ATOM 646 C CA . GLY A 1 86 ? 13.694 8.272 7.746 1.00 57.34 86 GLY A CA 1
ATOM 647 C C . GLY A 1 86 ? 14.141 8.778 6.377 1.00 57.34 86 GLY A C 1
ATOM 648 O O . GLY A 1 86 ? 14.211 9.989 6.213 1.00 57.34 86 GLY A O 1
ATOM 649 N N . THR A 1 87 ? 14.332 7.937 5.364 1.00 55.62 87 THR A N 1
ATOM 650 C CA . THR A 1 87 ? 14.359 8.429 3.970 1.00 55.62 87 THR A CA 1
ATOM 651 C C . THR A 1 87 ? 12.957 8.698 3.409 1.00 55.62 87 THR A C 1
ATOM 653 O O . THR A 1 87 ? 12.824 9.494 2.491 1.00 55.62 87 THR A O 1
ATOM 656 N N . GLY A 1 88 ? 11.893 8.106 3.971 1.00 50.12 88 GLY A N 1
ATOM 657 C CA . GLY A 1 88 ? 10.503 8.281 3.507 1.00 50.12 88 GLY A CA 1
ATOM 658 C C . GLY A 1 88 ? 9.652 9.314 4.261 1.00 50.12 88 GLY A C 1
ATOM 659 O O . GLY A 1 88 ? 8.521 9.568 3.857 1.00 50.12 88 GLY A O 1
ATOM 660 N N . LYS A 1 89 ? 10.155 9.899 5.359 1.00 46.62 89 LYS A N 1
ATOM 661 C CA . LYS A 1 89 ? 9.366 10.782 6.247 1.00 46.62 89 LYS A CA 1
ATOM 662 C C . LYS A 1 89 ? 9.414 12.274 5.899 1.00 46.62 89 LYS A C 1
ATOM 664 O O . LYS A 1 89 ? 8.612 13.023 6.451 1.00 46.62 89 LYS A O 1
ATOM 669 N N . PHE A 1 90 ? 10.303 12.694 4.998 1.00 47.22 90 PHE A N 1
ATOM 670 C CA . PHE A 1 90 ? 10.425 14.080 4.530 1.00 47.22 90 PHE A CA 1
ATOM 671 C C . PHE A 1 90 ? 10.708 14.104 3.043 1.00 47.22 90 PHE A C 1
ATOM 673 O O . PHE A 1 90 ? 11.579 13.325 2.600 1.00 47.22 90 PHE A O 1
#